Protein AF-A0A2T2SMN5-F1 (afdb_monomer)

Solvent-accessible surface area (backbone atoms only — not comparable to full-atom values): 9365 Å² total; per-residue (Å²): 129,84,79,61,39,68,63,52,27,52,60,44,41,74,76,71,79,35,54,71,70,55,23,50,54,51,25,49,54,51,52,54,48,59,74,73,45,85,47,72,67,57,50,54,50,50,50,50,56,50,49,56,53,45,54,53,49,52,53,55,48,50,57,51,48,54,52,48,51,51,55,49,49,57,53,48,54,53,48,52,55,52,47,53,52,50,52,51,52,50,50,56,51,50,52,56,48,51,53,53,50,52,54,49,48,57,51,50,53,56,49,50,57,51,48,55,55,49,51,53,51,51,52,53,50,54,53,48,55,52,51,53,52,52,52,52,50,52,51,53,52,51,49,50,53,50,51,53,51,52,52,50,52,53,53,51,52,53,53,53,50,53,51,52,50,55,52,53,51,66,76,74,111

Secondary structure (DSSP, 8-state):
----HHHHHHHHHTTS-S-HHHHHHHHHHHHHHHHHSPPHHHHHHHHHHHHHHHHHHHHHHHHHHHHHHHHHHHHHHHHHHHHHHHHHHHHHHHHHHHHHHHHHHHHHHHHHHHHHHHHHHHHHHHHHHHHHHHHHHHHHHHHHHHHHHHHHHHHHHHHHHHHHHHHHHHHH-

Sequence (173 aa):
MPIDTLKAARRLQEDDTFSLEQAERIAEILSNLDVASATKGDLDNLEGRLTERIDEVETRLNDRIDQVETRLGDRIDHLDEHIDEVEKHLGDRIDQTNDRINQTNDQIDSLGDRIGRLDEKAVTKAQLESVKSDLGKQIEETRSAMIRIVVGAVASMGAVLAVVISLAIYATG

Foldseek 3Di:
DQDPLVVQLVVCPPVPVDDSVRSNVVSVVSNVCSVVDDDPVNVVVVVVVVVVVVVVVVVVVVVVVVVVVVVVVVVVVVVVVVVVVVVVVVVVVVVVVVVVVVVVVVVVVVVVVVVVVVVVVVVVVVVVVVVVVVVVVVVVVVVVVVVVVVVVVVVVVVVVVVVVVVVVVVVPD

pLDDT: mean 93.94, std 6.93, range [60.78, 98.75]

Structure (mmCIF, N/CA/C/O backbone):
data_AF-A0A2T2SMN5-F1
#
_entry.id   AF-A0A2T2SMN5-F1
#
loop_
_atom_site.group_PDB
_atom_site.id
_atom_site.type_symbol
_atom_site.label_atom_id
_atom_site.label_alt_id
_atom_site.label_comp_id
_atom_site.label_asym_id
_atom_site.label_entity_id
_atom_site.label_seq_id
_atom_site.pdbx_PDB_ins_code
_atom_site.Cartn_x
_atom_site.Cartn_y
_atom_site.Cartn_z
_atom_site.occupancy
_atom_site.B_iso_or_equiv
_atom_site.auth_seq_id
_atom_site.auth_comp_id
_atom_site.auth_asym_id
_atom_site.auth_atom_id
_atom_site.pdbx_PDB_model_num
ATOM 1 N N . MET A 1 1 ? -31.763 -9.219 68.172 1.00 60.78 1 MET A N 1
ATOM 2 C CA . MET A 1 1 ? -32.712 -9.068 69.295 1.00 60.78 1 MET A CA 1
ATOM 3 C C . MET A 1 1 ? -31.843 -8.792 70.505 1.00 60.78 1 MET A C 1
ATOM 5 O O . MET A 1 1 ? -30.989 -9.638 70.743 1.00 60.78 1 MET A O 1
ATOM 9 N N . PRO A 1 2 ? -31.967 -7.631 71.162 1.00 7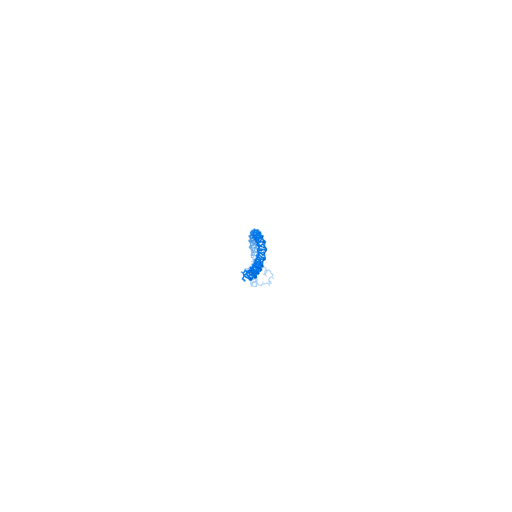1.12 2 PRO A N 1
ATOM 10 C CA . PRO A 1 2 ? -31.117 -7.307 72.300 1.00 71.12 2 PRO A CA 1
ATOM 11 C C . PRO A 1 2 ? -31.303 -8.345 73.406 1.00 71.12 2 PRO A C 1
ATOM 13 O O . PRO A 1 2 ? -32.410 -8.869 73.592 1.00 71.12 2 PRO A O 1
ATOM 16 N N . ILE A 1 3 ? -30.221 -8.678 74.102 1.00 79.38 3 ILE A N 1
ATOM 17 C CA . ILE A 1 3 ? -30.271 -9.647 75.198 1.00 79.38 3 ILE A CA 1
ATOM 18 C C . ILE A 1 3 ? -31.108 -9.048 76.336 1.00 79.38 3 ILE A C 1
ATOM 20 O O . ILE A 1 3 ? -30.851 -7.942 76.802 1.00 79.38 3 ILE A O 1
ATOM 24 N N . ASP A 1 4 ? -32.110 -9.788 76.816 1.00 87.12 4 ASP A N 1
ATOM 25 C CA . ASP A 1 4 ? -32.869 -9.411 78.014 1.00 87.12 4 ASP A CA 1
ATOM 26 C C . ASP A 1 4 ? -32.021 -9.707 79.261 1.00 87.12 4 ASP A C 1
ATOM 28 O O . ASP A 1 4 ? -32.077 -10.792 79.852 1.00 87.12 4 ASP A O 1
ATOM 32 N N . THR A 1 5 ? -31.177 -8.740 79.620 1.00 87.31 5 THR A N 1
ATOM 33 C CA . THR A 1 5 ? -30.205 -8.835 80.717 1.00 87.31 5 THR A CA 1
ATOM 34 C C . THR A 1 5 ? -30.875 -8.972 82.083 1.00 87.31 5 THR A C 1
ATOM 36 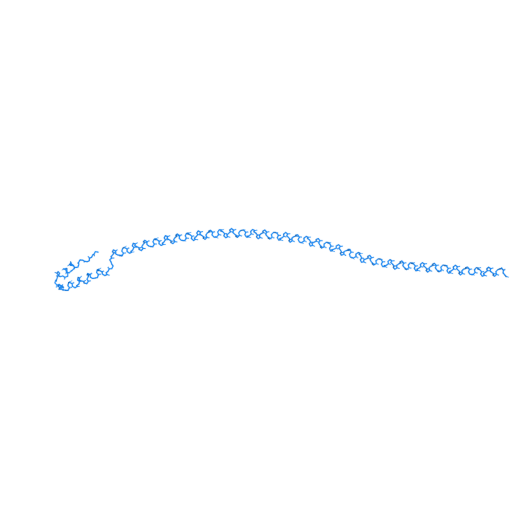O O . THR A 1 5 ? -30.341 -9.654 82.956 1.00 87.31 5 THR A O 1
ATOM 39 N N . LEU A 1 6 ? -32.089 -8.434 82.254 1.00 84.94 6 LEU A N 1
ATOM 40 C CA . LEU A 1 6 ? -32.900 -8.597 83.467 1.00 84.94 6 LEU A CA 1
ATOM 41 C C . LEU A 1 6 ? -33.414 -10.030 83.614 1.00 84.94 6 LEU A C 1
ATOM 43 O O . LEU A 1 6 ? -33.353 -10.613 84.699 1.00 84.94 6 LEU A O 1
ATOM 47 N N . LYS A 1 7 ? -33.908 -10.621 82.524 1.00 88.75 7 LYS A N 1
ATOM 48 C CA . LYS A 1 7 ? -34.320 -12.028 82.510 1.00 88.75 7 LYS A CA 1
ATOM 49 C C . LYS A 1 7 ? -33.128 -12.969 82.683 1.00 88.75 7 LYS A C 1
ATOM 51 O O . LYS A 1 7 ? -33.270 -13.994 83.347 1.00 88.75 7 LYS A O 1
ATOM 56 N N . ALA A 1 8 ? -31.966 -12.625 82.127 1.00 86.44 8 ALA A N 1
ATOM 57 C CA . ALA A 1 8 ? -30.727 -13.375 82.323 1.00 86.44 8 ALA A CA 1
ATOM 58 C C . ALA A 1 8 ? -30.248 -13.329 83.787 1.00 86.44 8 ALA A C 1
ATOM 60 O O . ALA A 1 8 ? -29.957 -14.379 84.355 1.00 86.44 8 ALA A O 1
ATOM 61 N N . ALA A 1 9 ? -30.250 -12.151 84.423 1.00 87.44 9 ALA A N 1
ATOM 62 C CA . ALA A 1 9 ? -29.872 -11.987 85.830 1.00 87.44 9 ALA A CA 1
ATOM 63 C C . ALA A 1 9 ? -30.791 -12.770 86.780 1.00 87.44 9 ALA A C 1
ATOM 65 O O . ALA A 1 9 ? -30.306 -13.456 87.676 1.00 87.44 9 ALA A O 1
ATOM 66 N N . ARG A 1 10 ? -32.115 -12.726 86.556 1.00 86.94 10 ARG A N 1
ATOM 67 C CA . ARG A 1 10 ? -33.083 -13.497 87.360 1.00 86.94 10 ARG A CA 1
ATOM 68 C C . ARG A 1 10 ? -32.849 -15.000 87.259 1.00 86.94 10 ARG A C 1
ATOM 70 O O . ARG A 1 10 ? -32.884 -15.678 88.274 1.00 86.94 10 ARG A O 1
ATOM 77 N N . ARG A 1 11 ? -32.552 -15.509 86.062 1.00 86.62 11 ARG A N 1
ATOM 78 C CA . ARG A 1 11 ? -32.246 -16.932 85.853 1.00 86.62 11 ARG A CA 1
ATOM 79 C C . ARG A 1 11 ? -30.974 -17.388 86.558 1.00 86.62 11 ARG A C 1
ATOM 81 O O . ARG A 1 11 ? -30.929 -18.504 87.050 1.00 86.62 11 ARG A O 1
ATOM 88 N N . LEU A 1 12 ? -29.958 -16.531 86.643 1.00 86.50 12 LEU A N 1
ATOM 89 C CA . LEU A 1 12 ? -28.732 -16.838 87.390 1.00 86.50 12 LEU A CA 1
ATOM 90 C C . LEU A 1 12 ? -28.969 -16.936 88.911 1.00 86.50 12 LEU A C 1
ATOM 92 O O . LEU A 1 12 ? -28.160 -17.548 89.601 1.00 86.50 12 LEU A O 1
ATOM 96 N N . GLN A 1 13 ? -30.071 -16.372 89.421 1.00 87.19 13 GLN A N 1
ATOM 97 C CA . GLN A 1 13 ? -30.467 -16.433 90.834 1.00 87.19 13 GLN A CA 1
ATOM 98 C C . GLN A 1 13 ? -31.440 -17.573 91.169 1.00 87.19 13 GLN A C 1
ATOM 100 O O . GLN A 1 13 ? -31.638 -17.841 92.348 1.00 87.19 13 GLN A O 1
ATOM 105 N N . GLU A 1 14 ? -32.060 -18.229 90.177 1.00 86.56 14 GLU A N 1
ATOM 106 C CA . GLU A 1 14 ? -33.153 -19.198 90.405 1.00 86.56 14 GLU A CA 1
ATOM 107 C C . GLU A 1 14 ? -32.748 -20.376 91.317 1.00 86.56 14 GLU A C 1
ATOM 109 O O . GLU A 1 14 ? -33.589 -20.855 92.074 1.00 86.56 14 GLU A O 1
ATOM 114 N N . ASP A 1 15 ? -31.469 -20.768 91.318 1.00 83.50 15 ASP A N 1
ATOM 115 C CA . ASP A 1 15 ? -30.932 -21.894 92.100 1.00 83.50 15 ASP A CA 1
ATOM 116 C C . ASP A 1 15 ? -29.937 -21.461 93.211 1.00 83.50 15 ASP A C 1
ATOM 118 O O . ASP A 1 15 ? -29.102 -22.264 93.634 1.00 83.50 15 ASP A O 1
ATOM 122 N N . ASP A 1 16 ? -29.947 -20.187 93.646 1.00 78.69 16 ASP A N 1
ATOM 123 C CA . ASP A 1 16 ? -29.015 -19.599 94.646 1.00 78.69 16 ASP A CA 1
ATOM 124 C C . ASP A 1 16 ? -27.510 -19.802 94.331 1.00 78.69 16 ASP A C 1
ATOM 126 O O . ASP A 1 16 ? -26.625 -19.620 95.170 1.00 78.69 16 ASP A O 1
ATOM 130 N N . THR A 1 17 ? -27.186 -20.184 93.094 1.00 82.19 17 THR A N 1
ATOM 131 C CA . THR A 1 17 ? -25.828 -20.557 92.670 1.00 82.19 17 THR A CA 1
ATOM 132 C C . THR A 1 17 ? -24.933 -19.335 92.469 1.00 82.19 17 THR A C 1
ATOM 134 O O . THR A 1 17 ? -23.713 -19.429 92.609 1.00 82.19 17 THR A O 1
ATOM 137 N N . PHE A 1 18 ? -25.539 -18.185 92.160 1.00 87.12 18 PHE A N 1
ATOM 138 C CA . PHE A 1 18 ? -24.883 -16.888 92.027 1.00 87.12 18 PHE A CA 1
ATOM 139 C C . PHE A 1 18 ? -25.555 -15.862 92.940 1.00 87.12 18 PHE A C 1
ATOM 141 O O . PHE A 1 18 ? -26.781 -15.778 92.998 1.00 87.12 18 PHE A O 1
ATOM 148 N N . SER A 1 19 ? -24.754 -15.036 93.620 1.00 90.06 19 SER A N 1
ATOM 149 C CA . SER A 1 19 ? -25.285 -13.914 94.398 1.00 90.06 19 SER A CA 1
ATOM 150 C C . SER A 1 19 ? -25.881 -12.830 93.490 1.00 90.06 19 SER A C 1
ATOM 152 O O . SER A 1 19 ? -25.546 -12.739 92.306 1.00 90.06 19 SER A O 1
ATOM 154 N N . LEU A 1 20 ? -26.723 -11.955 94.056 1.00 86.75 20 LEU A N 1
ATOM 155 C CA . LEU A 1 20 ? -27.293 -10.802 93.346 1.00 86.75 20 LEU A CA 1
ATOM 156 C C . LEU A 1 20 ? -26.218 -9.971 92.638 1.00 86.75 20 LEU A C 1
ATOM 158 O O . LEU A 1 20 ? -26.332 -9.705 91.447 1.00 86.75 20 LEU A O 1
ATOM 162 N N . GLU A 1 21 ? -25.135 -9.658 93.349 1.00 88.12 21 GLU A N 1
ATOM 163 C CA . GLU A 1 21 ? -24.033 -8.860 92.812 1.00 88.12 21 GLU A CA 1
ATOM 164 C C . GLU A 1 21 ? -23.292 -9.582 91.671 1.00 88.12 21 GLU A C 1
ATOM 166 O O . GLU A 1 21 ? -22.880 -8.956 90.694 1.00 88.12 21 GLU A O 1
ATOM 171 N N . GLN A 1 22 ? -23.137 -10.909 91.750 1.00 90.31 22 GLN A N 1
ATOM 172 C CA . GLN A 1 22 ? -22.520 -11.697 90.677 1.00 90.31 22 GLN A CA 1
ATOM 173 C C . GLN A 1 22 ? -23.411 -11.749 89.431 1.00 90.31 22 GLN A C 1
ATOM 175 O O . GLN A 1 22 ? -22.915 -11.565 88.319 1.00 90.31 22 GLN A O 1
ATOM 180 N N . ALA A 1 23 ? -24.716 -11.962 89.608 1.00 90.06 23 ALA A N 1
ATOM 181 C CA . ALA A 1 23 ? -25.682 -11.987 88.515 1.00 90.06 23 ALA A CA 1
ATOM 182 C C . ALA A 1 23 ? -25.795 -10.620 87.817 1.00 90.06 23 ALA A C 1
ATOM 184 O O . ALA A 1 23 ? -25.840 -10.566 86.589 1.00 90.06 23 ALA A O 1
ATOM 185 N N . GLU A 1 24 ? -25.774 -9.521 88.579 1.00 88.38 24 GLU A N 1
ATOM 186 C CA . GLU A 1 24 ? -25.777 -8.152 88.046 1.00 88.38 24 GLU A CA 1
ATOM 187 C C . GLU A 1 24 ? -24.503 -7.840 87.254 1.00 88.38 24 GLU A C 1
ATOM 189 O O . GLU A 1 24 ? -24.599 -7.363 86.125 1.00 88.38 24 GLU A O 1
ATOM 194 N N . ARG A 1 25 ? -23.315 -8.189 87.773 1.00 89.44 25 ARG A N 1
ATOM 195 C CA . ARG A 1 25 ? -22.048 -8.009 87.038 1.00 89.44 25 ARG A CA 1
ATOM 196 C C . ARG A 1 25 ? -22.003 -8.820 85.742 1.00 89.44 25 ARG A C 1
ATOM 198 O O . ARG A 1 25 ? -21.520 -8.329 84.725 1.00 89.44 25 ARG A O 1
ATOM 205 N N . ILE A 1 26 ? -22.506 -10.058 85.749 1.00 89.25 26 ILE A N 1
ATOM 206 C CA . ILE A 1 26 ? -22.588 -10.889 84.536 1.00 89.25 26 ILE A CA 1
ATOM 207 C C . ILE A 1 26 ? -23.570 -10.269 83.532 1.00 89.25 26 ILE A C 1
ATOM 209 O O . ILE A 1 26 ? -23.259 -10.190 82.345 1.00 89.25 26 ILE A O 1
ATOM 213 N N . ALA A 1 27 ? -24.726 -9.789 83.991 1.00 88.12 27 ALA A N 1
ATOM 214 C CA . ALA A 1 27 ? -25.707 -9.116 83.145 1.00 88.12 27 ALA A CA 1
ATOM 215 C C . ALA A 1 27 ? -25.169 -7.808 82.540 1.00 88.12 27 ALA A C 1
ATOM 217 O O . ALA A 1 27 ? -25.420 -7.534 81.367 1.00 88.12 27 ALA A O 1
ATOM 218 N N . GLU A 1 28 ? -24.384 -7.039 83.296 1.00 87.31 28 GLU A N 1
ATOM 219 C CA . GLU A 1 28 ? -23.688 -5.840 82.818 1.00 87.31 28 GLU A CA 1
ATOM 220 C C . GLU A 1 28 ? -22.659 -6.178 81.726 1.00 87.31 28 GLU A C 1
ATOM 222 O O . GLU A 1 28 ? -22.653 -5.553 80.665 1.00 87.31 28 GLU A O 1
ATOM 227 N N . ILE A 1 29 ? -21.834 -7.213 81.931 1.00 87.69 29 ILE A N 1
ATOM 228 C CA . ILE A 1 29 ? -20.872 -7.690 80.922 1.00 87.69 29 ILE A CA 1
ATOM 229 C C . ILE A 1 29 ? -21.596 -8.134 79.645 1.00 87.69 29 ILE A C 1
ATOM 231 O O . ILE A 1 29 ? -21.172 -7.772 78.548 1.00 87.69 29 ILE A O 1
ATOM 235 N N . LEU A 1 30 ? -22.698 -8.880 79.772 1.00 85.00 30 LEU A N 1
ATOM 236 C CA . LEU A 1 30 ? -23.514 -9.310 78.633 1.00 85.00 30 LEU A CA 1
ATOM 237 C C . LEU A 1 30 ? -24.146 -8.121 77.899 1.00 85.00 30 LEU A C 1
ATOM 239 O O . LEU A 1 30 ? -24.162 -8.118 76.672 1.00 85.00 30 LEU A O 1
ATOM 243 N N . SER A 1 31 ? -24.605 -7.099 78.629 1.00 84.62 31 SER A N 1
ATOM 244 C CA . SER A 1 31 ? -25.117 -5.856 78.040 1.00 84.62 31 SER A CA 1
ATOM 245 C C . SER A 1 31 ? -24.045 -5.132 77.227 1.00 84.62 31 SER A C 1
ATOM 247 O O . SER A 1 31 ? -24.299 -4.708 76.103 1.00 84.62 31 SER A O 1
ATOM 249 N N . ASN A 1 32 ? -22.840 -4.993 77.781 1.00 83.50 32 ASN A N 1
ATOM 250 C CA . ASN A 1 32 ? -21.730 -4.321 77.107 1.00 83.50 32 ASN A CA 1
ATOM 251 C C . ASN A 1 32 ? -21.256 -5.105 75.874 1.00 83.50 32 ASN A C 1
ATOM 253 O O . ASN A 1 32 ? -20.891 -4.505 74.864 1.00 83.50 32 ASN A O 1
ATOM 257 N N . LEU A 1 33 ? -21.290 -6.440 75.939 1.00 82.50 33 LEU A N 1
ATOM 258 C CA . LEU A 1 33 ? -20.928 -7.312 74.824 1.00 82.50 33 LEU A CA 1
ATOM 259 C C . LEU A 1 33 ? -21.952 -7.248 73.680 1.00 82.50 33 LEU A C 1
ATOM 261 O O . LEU A 1 33 ? -21.542 -7.199 72.525 1.00 82.50 33 LEU A O 1
ATOM 265 N N . ASP A 1 34 ? -23.253 -7.195 73.989 1.00 80.19 34 ASP A N 1
ATOM 266 C CA . ASP A 1 34 ? -24.332 -7.049 72.997 1.00 80.19 34 ASP A CA 1
ATOM 267 C C . ASP A 1 34 ? -24.166 -5.745 72.197 1.00 80.19 34 ASP A C 1
ATOM 269 O O . ASP A 1 34 ? -24.213 -5.758 70.970 1.00 80.19 34 ASP A O 1
ATOM 273 N N . VAL A 1 35 ? -23.844 -4.637 72.880 1.00 73.19 35 VAL A N 1
ATOM 274 C CA . VAL A 1 35 ? -23.622 -3.314 72.258 1.00 73.19 35 VAL A CA 1
ATOM 275 C C . VAL A 1 35 ? -22.316 -3.241 71.455 1.00 73.19 35 VAL A C 1
ATOM 277 O O . VAL A 1 35 ? -22.240 -2.511 70.469 1.00 73.19 35 VAL A O 1
ATOM 280 N N . ALA A 1 36 ? -21.278 -3.976 71.859 1.00 74.50 36 ALA A N 1
ATOM 281 C CA . ALA A 1 36 ? -19.988 -3.996 71.164 1.00 74.50 36 ALA A CA 1
ATOM 282 C C . ALA A 1 36 ? -19.942 -4.976 69.975 1.00 74.50 36 ALA A C 1
ATOM 284 O O . ALA A 1 36 ? -19.007 -4.923 69.172 1.00 74.50 36 ALA A O 1
ATOM 285 N N . SER A 1 37 ? -20.913 -5.887 69.869 1.00 77.31 37 SER A N 1
ATOM 286 C CA . SER A 1 37 ? -20.954 -6.918 68.832 1.00 77.31 37 SER A CA 1
ATOM 287 C C . SER A 1 37 ? -21.751 -6.471 67.606 1.00 77.31 37 SER A C 1
ATOM 289 O O . SER A 1 37 ? -22.820 -5.880 67.727 1.00 77.31 37 SER A O 1
ATOM 291 N N . ALA A 1 38 ? -21.248 -6.782 66.407 1.00 79.44 38 ALA A N 1
ATOM 292 C CA . ALA A 1 38 ? -22.055 -6.667 65.197 1.00 79.44 38 ALA A CA 1
ATOM 293 C C . ALA A 1 38 ? -23.203 -7.681 65.270 1.00 79.44 38 ALA A C 1
ATOM 295 O O . ALA A 1 38 ? -22.979 -8.874 65.496 1.00 79.44 38 ALA A O 1
ATOM 296 N N . THR A 1 39 ? -24.434 -7.217 65.076 1.00 84.75 39 THR A N 1
ATOM 297 C CA . THR A 1 39 ? -25.604 -8.091 65.096 1.00 84.75 39 THR A CA 1
ATOM 298 C C . THR A 1 39 ? -25.768 -8.799 63.753 1.00 84.75 39 THR A C 1
ATOM 300 O O . THR A 1 39 ? -25.249 -8.368 62.724 1.00 84.75 39 THR A O 1
ATOM 303 N N . LYS A 1 40 ? -26.565 -9.875 63.725 1.00 86.12 40 LYS A N 1
ATOM 304 C CA . LYS A 1 40 ? -26.943 -10.534 62.465 1.00 86.12 40 LYS A CA 1
ATOM 305 C C . LYS A 1 40 ? -27.556 -9.553 61.452 1.00 86.12 40 LYS A C 1
ATOM 307 O O . LYS A 1 40 ? -27.252 -9.646 60.276 1.00 86.12 40 LYS A O 1
ATOM 312 N N . GLY A 1 41 ? -28.360 -8.590 61.910 1.00 88.12 41 GLY A N 1
ATOM 313 C CA . GLY A 1 41 ? -28.966 -7.592 61.024 1.00 88.12 41 GLY A CA 1
ATOM 314 C C . GLY A 1 41 ? -27.944 -6.639 60.398 1.00 88.12 41 GLY A C 1
ATOM 315 O O . GLY A 1 41 ? -28.107 -6.253 59.244 1.00 88.12 41 GLY A O 1
ATOM 316 N N . ASP A 1 42 ? -26.873 -6.301 61.124 1.00 89.88 42 ASP A N 1
ATOM 317 C CA . ASP A 1 42 ? -25.778 -5.484 60.584 1.00 89.88 42 ASP A CA 1
ATOM 318 C C . ASP A 1 42 ? -25.009 -6.244 59.500 1.00 89.88 42 ASP A C 1
ATOM 320 O O . ASP A 1 42 ? -24.647 -5.668 58.474 1.00 89.88 42 ASP A O 1
ATOM 324 N N . LEU A 1 43 ? -24.799 -7.549 59.710 1.00 92.31 43 LEU A N 1
ATOM 325 C CA . LEU A 1 43 ? -24.178 -8.434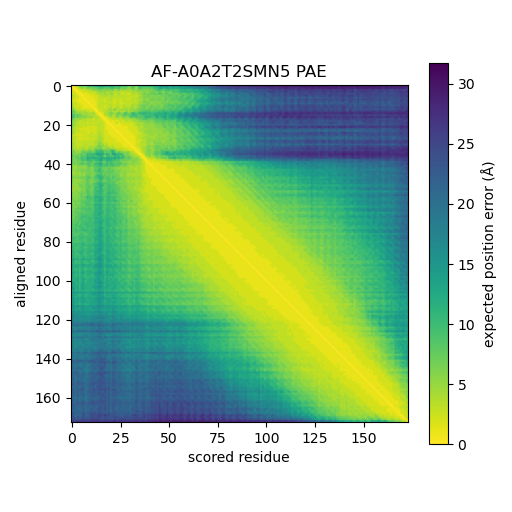 58.726 1.00 92.31 43 LEU A CA 1
ATOM 326 C C . LEU A 1 43 ? -25.060 -8.604 57.485 1.00 92.31 43 LEU A C 1
ATOM 328 O O . LEU A 1 43 ? -24.553 -8.433 56.382 1.00 92.31 43 LEU A O 1
ATOM 332 N N . ASP A 1 44 ? -26.364 -8.843 57.655 1.00 93.94 44 ASP A N 1
ATOM 333 C CA . ASP A 1 44 ? -27.320 -8.966 56.546 1.00 93.94 44 ASP A CA 1
ATOM 334 C C . ASP A 1 44 ? -27.391 -7.648 55.735 1.00 93.94 44 ASP A C 1
ATOM 336 O O . ASP A 1 44 ? -27.431 -7.655 54.503 1.00 93.94 44 ASP A O 1
ATOM 340 N N . ASN A 1 45 ? -27.350 -6.486 56.405 1.00 95.00 45 ASN A N 1
ATOM 341 C CA . ASN A 1 45 ? -27.301 -5.185 55.727 1.00 95.00 45 ASN A CA 1
ATOM 342 C C . ASN A 1 45 ? -25.987 -4.980 54.960 1.00 95.00 45 ASN A C 1
ATOM 344 O O . ASN A 1 45 ? -25.997 -4.482 53.833 1.00 95.00 45 ASN A O 1
ATOM 348 N N . LEU A 1 46 ? -24.858 -5.350 55.568 1.00 96.25 46 LEU A N 1
ATOM 349 C CA . LEU A 1 46 ? -23.552 -5.268 54.927 1.00 96.25 46 LEU A CA 1
ATOM 350 C C . LEU A 1 46 ? 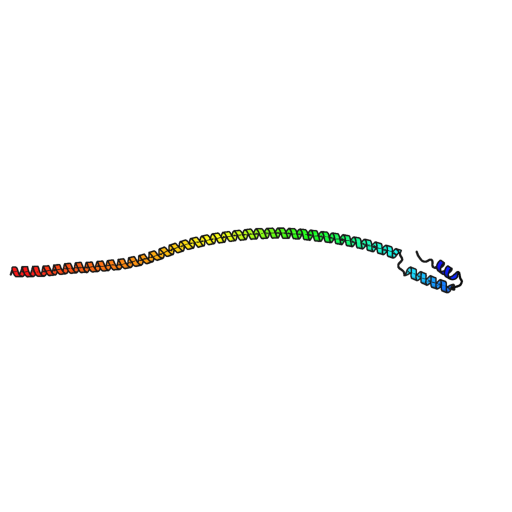-23.477 -6.187 53.703 1.00 96.25 46 LEU A C 1
ATOM 352 O O . LEU A 1 46 ? -22.985 -5.754 52.664 1.00 96.25 46 LEU A O 1
ATOM 356 N N . GLU A 1 47 ? -23.985 -7.414 53.807 1.00 97.31 47 GLU A N 1
ATOM 357 C CA . GLU A 1 47 ? -24.074 -8.372 52.703 1.00 97.31 47 GLU A CA 1
ATOM 358 C C . GLU A 1 47 ? -24.908 -7.813 51.545 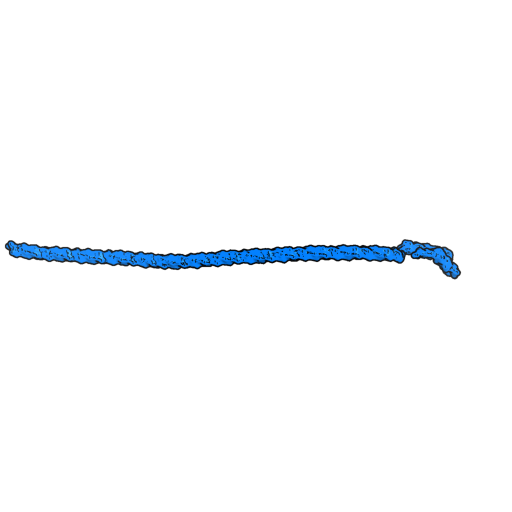1.00 97.31 47 GLU A C 1
ATOM 360 O O . GLU A 1 47 ? -24.451 -7.838 50.401 1.00 97.31 47 GLU A O 1
ATOM 365 N N . GLY A 1 48 ? -26.070 -7.215 51.836 1.00 98.19 48 GLY A N 1
ATOM 366 C CA . GLY A 1 48 ? -26.898 -6.556 50.821 1.00 98.19 48 GLY A CA 1
ATOM 367 C C . GLY A 1 48 ? -26.151 -5.433 50.097 1.00 98.19 48 GLY A C 1
ATOM 368 O O . GLY A 1 48 ? -26.072 -5.423 48.871 1.00 98.19 48 GLY A O 1
ATOM 369 N N . ARG A 1 49 ? -25.500 -4.537 50.849 1.00 98.25 49 ARG A N 1
ATOM 370 C CA . ARG A 1 49 ? -24.713 -3.429 50.277 1.00 98.25 49 ARG A CA 1
ATOM 371 C C . ARG A 1 49 ? -23.509 -3.906 49.466 1.00 98.25 49 ARG A C 1
ATOM 373 O O . ARG A 1 49 ? -23.117 -3.246 48.507 1.00 98.25 49 ARG A O 1
ATOM 380 N N . LEU A 1 50 ? -22.870 -5.000 49.881 1.00 98.31 50 LEU A N 1
ATOM 381 C CA . LEU A 1 50 ? -21.755 -5.590 49.143 1.00 98.31 50 LEU A CA 1
ATOM 382 C C . LEU A 1 50 ? -22.237 -6.239 47.849 1.00 98.31 50 LEU A C 1
ATOM 384 O O . LEU A 1 50 ? -21.593 -6.036 46.826 1.00 98.31 50 LEU A O 1
ATOM 388 N N . THR A 1 51 ? -23.366 -6.946 47.888 1.00 98.44 51 THR A N 1
ATOM 389 C CA . THR A 1 51 ? -23.990 -7.559 46.708 1.00 98.44 51 THR A CA 1
ATOM 390 C C . THR A 1 51 ? -24.348 -6.491 45.677 1.00 98.44 51 THR A C 1
ATOM 392 O O . THR A 1 51 ? -23.853 -6.547 44.558 1.00 98.44 51 THR A O 1
ATOM 395 N N . GLU A 1 52 ? -25.062 -5.434 46.081 1.00 98.50 52 GLU A N 1
ATOM 396 C CA . GLU A 1 52 ? -25.403 -4.311 45.192 1.00 98.50 52 GLU A CA 1
ATOM 397 C C . GLU A 1 52 ? -24.159 -3.665 44.564 1.00 98.50 52 GLU A C 1
ATOM 399 O O . GLU A 1 52 ? -24.133 -3.347 43.376 1.00 98.50 52 GLU A O 1
ATOM 404 N N . ARG A 1 53 ? -23.094 -3.483 45.356 1.00 98.44 53 ARG A N 1
ATOM 405 C CA . ARG A 1 53 ? -21.853 -2.874 44.865 1.00 98.44 53 ARG A CA 1
ATOM 406 C C . ARG A 1 53 ? -21.075 -3.799 43.930 1.00 98.44 53 ARG A C 1
ATOM 408 O O . ARG A 1 53 ? -20.353 -3.301 43.069 1.00 98.44 53 ARG A O 1
ATOM 415 N N . ILE A 1 54 ? -21.171 -5.114 44.115 1.00 98.44 54 ILE A N 1
ATOM 416 C CA . ILE A 1 54 ? -20.593 -6.101 43.198 1.00 98.44 54 ILE A CA 1
ATOM 417 C C . ILE A 1 54 ? -21.355 -6.061 41.872 1.00 98.44 54 ILE A C 1
ATOM 419 O O . ILE A 1 54 ? -20.710 -5.887 40.842 1.00 98.44 54 ILE A O 1
ATOM 423 N N . ASP A 1 55 ? -22.688 -6.088 41.904 1.00 98.56 55 ASP A N 1
ATOM 424 C CA . ASP A 1 55 ? -23.533 -6.037 40.704 1.00 98.56 55 ASP A CA 1
ATOM 425 C C . ASP A 1 55 ? -23.293 -4.752 39.884 1.00 98.56 55 ASP A C 1
ATOM 427 O O . ASP A 1 55 ? -23.177 -4.785 38.653 1.00 98.56 55 ASP A O 1
ATOM 431 N N . GLU A 1 56 ? -23.152 -3.603 40.558 1.00 98.62 56 GLU A N 1
ATOM 432 C CA . GLU A 1 56 ? -22.822 -2.326 39.909 1.00 98.62 56 GLU A CA 1
ATOM 433 C C . GLU A 1 56 ? -21.438 -2.370 39.240 1.00 98.62 56 GLU A C 1
ATOM 435 O O . GLU A 1 56 ? -21.257 -1.890 38.115 1.00 98.62 56 GLU A O 1
ATOM 440 N N . VAL A 1 57 ? -20.444 -2.954 39.918 1.00 98.56 57 VAL A N 1
ATOM 441 C CA . VAL A 1 57 ? -19.085 -3.093 39.379 1.00 98.56 57 VAL A CA 1
ATOM 442 C C . VAL A 1 57 ? -19.060 -4.054 38.195 1.00 98.56 57 VAL A C 1
ATOM 444 O O . VAL A 1 57 ? -18.420 -3.727 37.196 1.00 98.56 57 VAL A O 1
ATOM 447 N N . GLU A 1 58 ? -19.748 -5.193 38.270 1.00 98.75 58 GLU A N 1
ATOM 448 C CA . GLU A 1 58 ? -19.850 -6.149 37.163 1.00 98.75 58 GLU A CA 1
ATOM 449 C C . GLU A 1 58 ? -20.495 -5.506 35.937 1.00 98.75 58 GLU A C 1
ATOM 451 O O . GLU A 1 58 ? -19.915 -5.549 34.852 1.00 98.75 58 GLU A O 1
ATOM 456 N N . THR A 1 59 ? -21.625 -4.818 36.118 1.00 98.62 59 THR A N 1
ATOM 457 C CA . THR A 1 59 ? -22.310 -4.099 35.032 1.00 98.62 59 THR A CA 1
ATOM 458 C C . THR A 1 59 ? -21.374 -3.086 34.376 1.00 98.62 59 THR A C 1
ATOM 460 O O . THR A 1 59 ? -21.167 -3.102 33.165 1.00 98.62 59 THR A O 1
ATOM 463 N N . ARG A 1 60 ? -20.712 -2.250 35.184 1.00 98.69 60 ARG A N 1
ATOM 464 C CA . ARG A 1 60 ? -19.794 -1.227 34.675 1.00 98.69 60 ARG A CA 1
ATOM 465 C C . ARG A 1 60 ? -18.569 -1.821 33.979 1.00 98.69 60 ARG A C 1
ATOM 467 O O . ARG A 1 60 ? -18.015 -1.186 33.080 1.00 98.69 60 ARG A O 1
ATOM 474 N N . LEU A 1 61 ? -18.074 -2.971 34.432 1.00 98.69 61 LEU A N 1
ATOM 475 C CA . LEU A 1 61 ? -16.951 -3.646 33.786 1.00 98.69 61 LEU A CA 1
ATOM 476 C C . LEU A 1 61 ? -17.368 -4.244 32.445 1.00 98.69 61 LEU A C 1
ATOM 478 O O . LEU A 1 61 ? -16.638 -4.032 31.481 1.00 98.69 61 LEU A O 1
ATOM 482 N N . ASN A 1 62 ? -18.533 -4.888 32.367 1.00 98.69 62 ASN A N 1
ATOM 483 C CA . ASN A 1 62 ? -19.078 -5.412 31.114 1.00 98.69 62 ASN A CA 1
ATOM 484 C C . ASN A 1 62 ? -19.281 -4.288 30.088 1.00 98.69 62 ASN A C 1
ATOM 486 O O . ASN A 1 62 ? -18.704 -4.351 29.008 1.00 98.69 62 ASN A O 1
ATOM 490 N N . ASP A 1 63 ? -19.929 -3.182 30.471 1.00 98.69 63 ASP A N 1
ATOM 491 C CA . ASP A 1 63 ? -20.117 -2.026 29.579 1.00 98.69 63 ASP A CA 1
ATOM 492 C C . ASP A 1 63 ? -18.784 -1.467 29.051 1.00 98.69 63 ASP A C 1
ATOM 494 O O . ASP A 1 63 ? -18.661 -1.043 27.899 1.00 98.69 63 ASP A O 1
ATOM 498 N N . ARG A 1 64 ? -17.753 -1.431 29.906 1.00 98.62 64 ARG A N 1
ATOM 499 C CA . ARG A 1 64 ? -16.417 -0.964 29.511 1.00 98.62 64 ARG A CA 1
ATOM 500 C C . ARG A 1 64 ? -15.713 -1.948 28.586 1.00 98.62 64 ARG A C 1
ATOM 502 O O . ARG A 1 64 ? -14.953 -1.491 27.735 1.00 98.62 64 ARG A O 1
ATOM 509 N N . ILE A 1 65 ? -15.910 -3.248 28.781 1.00 98.62 65 ILE A N 1
ATOM 510 C CA . ILE A 1 65 ? -15.370 -4.287 27.902 1.00 98.62 65 ILE A CA 1
ATOM 511 C C . ILE A 1 65 ? -16.016 -4.149 26.524 1.00 98.62 65 ILE A C 1
ATOM 513 O O . ILE A 1 65 ? -15.281 -3.949 25.562 1.00 98.62 65 ILE A O 1
ATOM 517 N N . ASP A 1 66 ? -17.344 -4.079 26.444 1.00 98.69 66 ASP A N 1
ATOM 518 C CA . ASP A 1 66 ? -18.083 -3.938 25.182 1.00 98.69 66 ASP A CA 1
ATOM 519 C C . ASP A 1 66 ? -17.659 -2.682 24.397 1.00 98.69 66 ASP A C 1
ATOM 521 O O . ASP A 1 66 ? -17.447 -2.713 23.180 1.00 98.69 66 ASP A O 1
ATOM 525 N N . GLN A 1 67 ? -17.461 -1.556 25.095 1.00 98.69 67 GLN A N 1
ATOM 526 C CA . GLN A 1 67 ? -16.954 -0.321 24.484 1.00 98.69 67 GLN A CA 1
ATOM 527 C C . GLN A 1 67 ? -15.526 -0.467 23.949 1.00 98.69 67 GLN A C 1
ATOM 529 O O . GLN A 1 67 ? -15.194 0.095 22.901 1.00 98.69 67 GLN A O 1
ATOM 534 N N . VAL A 1 68 ? -14.657 -1.173 24.677 1.00 98.69 68 VAL A N 1
ATOM 535 C CA . VAL A 1 68 ? -13.278 -1.425 24.242 1.00 98.69 68 VAL A CA 1
ATOM 536 C C . VAL A 1 68 ? -13.262 -2.371 23.048 1.00 98.69 68 VAL A C 1
ATOM 538 O O . VAL A 1 68 ? -12.540 -2.089 22.096 1.00 98.69 68 VAL A O 1
ATOM 541 N N . GLU A 1 69 ? -14.060 -3.435 23.069 1.00 98.75 69 GLU A N 1
ATOM 542 C CA . GLU A 1 69 ? -14.187 -4.383 21.961 1.00 98.75 69 GLU A CA 1
ATOM 543 C C . GLU A 1 69 ? -14.686 -3.687 20.696 1.00 98.75 69 GLU A C 1
ATOM 545 O O . GLU A 1 69 ? -14.030 -3.783 19.661 1.00 98.75 69 GLU A O 1
ATOM 550 N N . THR A 1 70 ? -15.750 -2.885 20.801 1.00 98.69 70 THR A N 1
ATOM 551 C CA . THR A 1 70 ? -16.277 -2.092 19.676 1.00 98.69 70 THR A CA 1
ATOM 552 C C . THR A 1 70 ? -15.202 -1.165 19.109 1.00 98.69 70 THR A C 1
ATOM 554 O O . THR A 1 70 ? -14.897 -1.200 17.922 1.00 98.69 70 THR A O 1
ATOM 557 N N . ARG A 1 71 ? -14.541 -0.380 19.972 1.00 98.69 71 ARG A N 1
ATOM 558 C CA . ARG A 1 71 ? -13.506 0.568 19.536 1.00 98.69 71 ARG A CA 1
ATOM 559 C C . ARG A 1 71 ? -12.286 -0.124 18.929 1.00 98.69 71 ARG A C 1
ATOM 561 O O . ARG A 1 71 ? -11.598 0.474 18.103 1.00 98.69 71 ARG A O 1
ATOM 568 N N . LEU A 1 72 ? -11.939 -1.322 19.395 1.00 98.69 72 LEU A N 1
ATOM 569 C CA . LEU A 1 72 ? -10.857 -2.105 18.805 1.00 98.69 72 LEU A CA 1
ATOM 570 C C . LEU A 1 72 ? -11.272 -2.683 17.452 1.00 98.69 72 LEU A C 1
ATOM 572 O O . LEU A 1 72 ? -10.457 -2.603 16.540 1.00 98.69 72 LEU A O 1
ATOM 576 N N . GLY A 1 73 ? -12.509 -3.167 17.313 1.00 98.75 73 GLY A N 1
ATOM 577 C CA . GLY A 1 73 ? -13.089 -3.590 16.036 1.00 98.75 73 GLY A CA 1
ATOM 578 C C . GLY A 1 73 ? -13.027 -2.477 14.993 1.00 98.75 73 GLY A C 1
ATOM 579 O O . GLY A 1 73 ? -12.341 -2.631 13.990 1.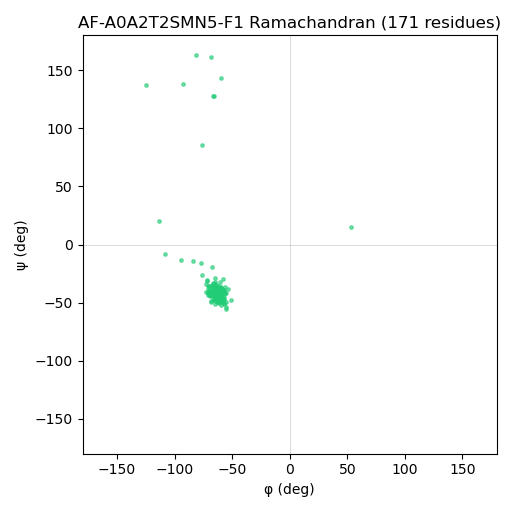00 98.75 73 GLY A O 1
ATOM 580 N N . ASP A 1 74 ? -13.575 -1.300 15.307 1.00 98.69 74 ASP A N 1
ATOM 581 C CA . ASP A 1 74 ? -13.562 -0.139 14.402 1.00 98.69 74 ASP A CA 1
ATOM 582 C C . ASP A 1 74 ? -12.138 0.259 13.970 1.00 98.69 74 ASP A C 1
ATOM 584 O O . ASP A 1 74 ? -11.893 0.701 12.847 1.00 98.69 74 ASP A O 1
ATOM 588 N N . ARG A 1 75 ? -11.164 0.139 14.884 1.00 98.62 75 ARG A N 1
ATOM 589 C CA . ARG A 1 75 ? -9.758 0.445 14.587 1.00 98.62 75 ARG A CA 1
ATOM 590 C C . ARG A 1 75 ? -9.101 -0.609 13.709 1.00 98.62 75 ARG A C 1
ATOM 592 O O . ARG A 1 75 ? -8.195 -0.243 12.969 1.00 98.62 75 ARG A O 1
ATOM 599 N N . ILE A 1 76 ? -9.480 -1.876 13.852 1.00 98.69 76 ILE A N 1
ATOM 600 C CA . ILE A 1 76 ? -8.995 -2.961 12.997 1.00 98.69 76 ILE A CA 1
ATOM 601 C C . ILE A 1 76 ? -9.558 -2.762 11.593 1.00 98.69 76 ILE A C 1
ATOM 603 O O . ILE A 1 76 ? -8.766 -2.664 10.665 1.00 98.69 76 ILE A O 1
ATOM 607 N N . ASP A 1 77 ? -10.867 -2.545 11.462 1.00 98.62 77 ASP A N 1
ATOM 608 C CA . ASP A 1 77 ? -11.520 -2.325 10.167 1.00 98.62 77 ASP A CA 1
ATOM 609 C C . ASP A 1 77 ? -10.899 -1.132 9.419 1.00 98.62 77 ASP A C 1
ATOM 611 O O . ASP A 1 77 ? -10.516 -1.242 8.257 1.00 98.62 77 ASP A O 1
ATOM 615 N N . HIS A 1 78 ? -10.681 -0.003 10.105 1.00 98.62 78 HIS A N 1
ATOM 616 C CA . HIS A 1 78 ? -10.001 1.152 9.507 1.00 98.62 78 HIS A CA 1
ATOM 617 C C . HIS A 1 78 ? -8.543 0.847 9.113 1.00 98.62 78 HIS A C 1
ATOM 619 O O . HIS A 1 78 ? -8.017 1.421 8.156 1.00 98.62 78 HIS A O 1
ATOM 625 N N . LEU A 1 79 ? -7.824 0.026 9.885 1.00 98.62 79 LEU A N 1
ATOM 626 C CA . LEU A 1 79 ? -6.454 -0.353 9.530 1.00 98.62 79 LEU A CA 1
ATOM 627 C C . LEU A 1 79 ? -6.437 -1.261 8.301 1.00 98.62 79 LEU A C 1
ATOM 629 O O . LEU A 1 79 ? -5.582 -1.050 7.446 1.00 98.62 79 LEU A O 1
ATOM 633 N N . ASP A 1 80 ? -7.376 -2.196 8.197 1.00 98.69 80 ASP A N 1
ATOM 634 C CA . ASP A 1 80 ? -7.519 -3.081 7.042 1.00 98.69 80 ASP A CA 1
ATOM 635 C C . ASP A 1 80 ? -7.834 -2.269 5.774 1.00 98.69 80 ASP A C 1
ATOM 637 O O . ASP A 1 80 ? -7.122 -2.393 4.779 1.00 98.69 80 ASP A O 1
ATOM 641 N N . GLU A 1 81 ? -8.784 -1.327 5.836 1.00 98.62 81 GLU A N 1
ATOM 642 C CA . GLU A 1 81 ? -9.073 -0.406 4.723 1.00 98.62 81 GLU A CA 1
ATOM 643 C C . GLU A 1 81 ? -7.839 0.409 4.298 1.00 98.62 81 GLU A C 1
ATOM 645 O O . GLU A 1 81 ? -7.572 0.596 3.107 1.00 98.62 81 GLU A O 1
ATOM 650 N N . HIS A 1 82 ? -7.060 0.896 5.269 1.00 98.56 82 HIS A N 1
ATOM 651 C CA . HIS A 1 82 ? -5.853 1.665 4.979 1.00 98.56 82 HIS A CA 1
ATOM 652 C C . HIS A 1 82 ? -4.744 0.799 4.365 1.00 98.56 82 HIS A C 1
ATOM 654 O O . HIS A 1 82 ? -4.004 1.268 3.499 1.00 98.56 82 HIS A O 1
ATOM 660 N N . ILE A 1 83 ? -4.620 -0.457 4.799 1.00 98.69 83 ILE A N 1
ATOM 661 C CA . ILE A 1 83 ? -3.681 -1.423 4.223 1.00 98.69 83 ILE A CA 1
ATOM 662 C C . ILE A 1 83 ? -4.057 -1.713 2.768 1.00 98.69 83 ILE A C 1
ATOM 664 O O . ILE A 1 83 ? -3.179 -1.626 1.909 1.00 98.69 83 ILE A O 1
ATOM 668 N N . ASP A 1 84 ? -5.337 -1.956 2.477 1.00 98.62 84 ASP A N 1
ATOM 669 C CA . ASP A 1 84 ? -5.831 -2.195 1.116 1.00 98.62 84 ASP A CA 1
ATOM 670 C C . ASP A 1 84 ? -5.552 -0.999 0.186 1.00 98.62 84 ASP A C 1
ATOM 672 O O . ASP A 1 84 ? -5.114 -1.163 -0.959 1.00 98.62 84 ASP A O 1
ATOM 676 N N . GLU A 1 85 ? -5.758 0.230 0.674 1.00 98.69 85 GLU A N 1
ATOM 677 C CA . GLU A 1 85 ? -5.447 1.449 -0.080 1.00 98.69 85 GLU A CA 1
ATOM 678 C C . GLU A 1 85 ? -3.945 1.561 -0.385 1.00 98.69 85 GLU A C 1
ATOM 680 O O . GLU A 1 85 ? -3.552 1.868 -1.519 1.00 98.69 85 GLU A O 1
ATOM 685 N N . VAL A 1 86 ? -3.094 1.288 0.609 1.00 98.62 86 VAL A N 1
ATOM 686 C CA . VAL A 1 86 ? -1.635 1.312 0.450 1.00 98.62 86 VAL A CA 1
ATOM 687 C C . VAL A 1 86 ? -1.171 0.231 -0.521 1.00 98.62 86 VAL A C 1
ATOM 689 O O . VAL A 1 86 ? -0.338 0.522 -1.383 1.00 98.62 86 VAL A O 1
ATOM 692 N N . GLU A 1 87 ? -1.701 -0.989 -0.425 1.00 98.75 87 GLU A N 1
ATOM 693 C CA . GLU A 1 87 ? -1.363 -2.091 -1.329 1.00 98.75 87 GLU A CA 1
ATOM 694 C C . GLU A 1 87 ? -1.701 -1.729 -2.776 1.00 98.7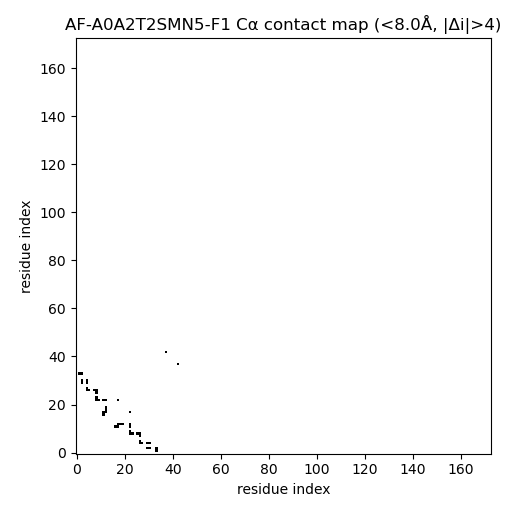5 87 GLU A C 1
ATOM 696 O O . GLU A 1 87 ? -0.838 -1.819 -3.655 1.00 98.75 87 GLU A O 1
ATOM 701 N N . LYS A 1 88 ? -2.911 -1.212 -3.013 1.00 98.62 88 LYS A N 1
ATOM 702 C CA . LYS A 1 88 ? -3.332 -0.746 -4.336 1.00 98.62 88 LYS A CA 1
ATOM 703 C C . LYS A 1 88 ? -2.425 0.363 -4.864 1.00 98.62 88 LYS A C 1
ATOM 705 O O . LYS A 1 88 ? -1.950 0.287 -5.995 1.00 98.62 88 LYS A O 1
ATOM 710 N N . HIS A 1 89 ? -2.145 1.378 -4.046 1.00 98.69 89 HIS A N 1
ATOM 711 C CA . HIS A 1 89 ? -1.294 2.493 -4.455 1.00 98.69 89 HIS A CA 1
ATOM 712 C C . HIS A 1 89 ? 0.137 2.046 -4.789 1.00 98.69 89 HIS A C 1
ATOM 714 O O . HIS A 1 89 ? 0.755 2.560 -5.726 1.00 98.69 89 HIS A O 1
ATOM 720 N N . LEU A 1 90 ? 0.684 1.093 -4.030 1.00 98.69 90 LEU A N 1
ATOM 721 C CA . LEU A 1 90 ? 1.992 0.512 -4.317 1.00 98.69 90 LEU A CA 1
ATOM 722 C C . LEU A 1 90 ? 1.972 -0.323 -5.600 1.00 98.69 90 LEU A C 1
ATOM 724 O O . LEU A 1 90 ? 2.908 -0.192 -6.388 1.00 98.69 90 LEU A O 1
ATOM 728 N N . GLY A 1 91 ? 0.915 -1.104 -5.838 1.00 98.75 91 GLY A N 1
ATOM 729 C CA . GLY A 1 91 ? 0.697 -1.825 -7.095 1.00 98.75 91 GLY A CA 1
ATOM 730 C C . GLY A 1 91 ? 0.726 -0.889 -8.304 1.00 98.75 91 GLY A C 1
ATOM 731 O O . GLY A 1 91 ? 1.578 -1.042 -9.179 1.00 98.75 91 GLY A O 1
ATOM 732 N N . ASP A 1 92 ? -0.089 0.169 -8.280 1.00 98.69 92 ASP A N 1
ATOM 733 C CA . ASP A 1 92 ? -0.154 1.169 -9.356 1.00 98.69 92 ASP A CA 1
ATOM 734 C C . ASP A 1 92 ? 1.218 1.826 -9.622 1.00 98.69 92 ASP A C 1
ATOM 736 O O . ASP A 1 92 ? 1.620 2.061 -10.766 1.00 98.69 92 ASP A O 1
ATOM 740 N N . ARG A 1 93 ? 1.981 2.120 -8.559 1.00 98.69 93 ARG A N 1
ATOM 741 C CA . ARG A 1 93 ? 3.327 2.707 -8.679 1.00 98.69 93 ARG A CA 1
ATOM 742 C C . ARG A 1 93 ? 4.354 1.734 -9.250 1.00 98.69 93 ARG A C 1
ATOM 744 O O . ARG A 1 93 ? 5.273 2.178 -9.950 1.00 98.69 93 ARG A O 1
ATOM 751 N N . ILE A 1 94 ? 4.250 0.449 -8.922 1.00 98.75 94 ILE A N 1
ATOM 752 C CA . ILE A 1 94 ? 5.113 -0.599 -9.473 1.00 98.75 94 ILE A CA 1
ATOM 753 C C . ILE A 1 94 ? 4.847 -0.732 -10.971 1.00 98.75 94 ILE A C 1
ATOM 755 O O . ILE A 1 94 ? 5.799 -0.671 -11.749 1.00 98.75 94 ILE A O 1
ATOM 759 N N . ASP A 1 95 ? 3.580 -0.797 -11.378 1.00 98.69 95 ASP A N 1
ATOM 760 C CA . ASP A 1 95 ? 3.189 -0.886 -12.787 1.00 98.69 95 ASP A CA 1
ATOM 761 C C . ASP A 1 95 ? 3.682 0.328 -13.581 1.00 98.69 95 ASP A C 1
ATOM 763 O O . ASP A 1 95 ? 4.382 0.179 -14.584 1.00 98.69 95 ASP A O 1
ATOM 767 N N . GLN A 1 96 ? 3.469 1.542 -13.064 1.00 98.75 96 GLN A N 1
ATOM 768 C CA . GLN A 1 96 ? 3.986 2.760 -13.692 1.00 98.75 96 GLN A CA 1
ATOM 769 C C . GLN A 1 96 ? 5.521 2.758 -13.812 1.00 98.75 96 GLN A C 1
ATOM 771 O O . GLN A 1 96 ? 6.089 3.286 -14.774 1.00 98.75 96 GLN A O 1
ATOM 776 N N . THR A 1 97 ? 6.222 2.206 -12.820 1.00 98.69 97 THR A N 1
ATOM 777 C CA . THR A 1 97 ? 7.686 2.100 -12.857 1.00 98.69 97 THR A CA 1
ATOM 778 C C . THR A 1 97 ? 8.131 1.090 -13.912 1.00 98.69 97 THR A C 1
ATOM 780 O O . THR A 1 97 ? 9.057 1.386 -14.669 1.00 98.69 97 THR A O 1
ATOM 783 N N . ASN A 1 98 ? 7.452 -0.053 -14.011 1.00 98.75 98 ASN A N 1
ATOM 784 C CA . ASN A 1 98 ? 7.713 -1.068 -15.029 1.00 98.75 98 ASN A CA 1
ATOM 785 C C . ASN A 1 98 ? 7.504 -0.513 -16.443 1.00 98.75 98 ASN A C 1
ATOM 787 O O . ASN A 1 98 ? 8.369 -0.694 -17.298 1.00 98.75 98 ASN A O 1
ATOM 791 N N . ASP A 1 99 ? 6.433 0.247 -16.672 1.00 98.75 99 ASP A N 1
ATOM 792 C CA . ASP A 1 99 ? 6.179 0.900 -17.962 1.00 98.75 99 ASP A CA 1
ATOM 793 C C . ASP A 1 99 ? 7.306 1.863 -18.354 1.00 98.75 99 ASP A C 1
ATOM 795 O O . ASP A 1 99 ? 7.786 1.857 -19.490 1.00 98.75 99 ASP A O 1
ATOM 799 N N . ARG A 1 100 ? 7.795 2.665 -17.399 1.00 98.62 100 ARG A N 1
ATOM 800 C CA . ARG A 1 100 ? 8.928 3.577 -17.632 1.00 98.62 100 ARG A CA 1
ATOM 801 C C . ARG A 1 100 ? 10.227 2.827 -17.916 1.00 98.62 100 ARG A C 1
ATOM 803 O O . ARG A 1 100 ? 11.028 3.299 -18.726 1.00 98.62 100 ARG A O 1
ATOM 810 N N . ILE A 1 101 ? 10.451 1.690 -17.258 1.00 98.75 101 ILE A N 1
ATOM 811 C CA . ILE A 1 101 ? 11.606 0.821 -17.517 1.00 98.75 101 ILE A CA 1
ATOM 812 C C . ILE A 1 101 ? 11.522 0.250 -18.933 1.00 98.75 101 ILE A C 1
ATOM 814 O O . ILE A 1 101 ? 12.496 0.360 -19.673 1.00 98.75 101 ILE A O 1
ATOM 818 N N . ASN A 1 102 ? 10.365 -0.274 -19.340 1.00 98.75 102 ASN A N 1
ATOM 819 C CA . ASN A 1 102 ? 10.151 -0.796 -20.690 1.00 98.75 102 ASN A CA 1
ATOM 820 C C . ASN A 1 102 ? 10.403 0.281 -21.750 1.00 98.75 102 ASN A C 1
ATOM 822 O O . ASN A 1 102 ? 11.201 0.074 -22.658 1.00 98.75 102 ASN A O 1
ATOM 826 N N . GLN A 1 103 ? 9.837 1.478 -21.568 1.00 98.69 103 GLN A N 1
ATOM 827 C CA . GLN A 1 103 ? 10.084 2.602 -22.471 1.00 98.69 103 GLN A CA 1
ATOM 828 C C . GLN A 1 103 ? 11.574 2.978 -22.545 1.00 98.69 103 GLN A C 1
ATOM 830 O O . GLN A 1 103 ? 12.082 3.329 -23.610 1.00 98.69 103 GLN A O 1
ATOM 835 N N . THR A 1 104 ? 12.283 2.925 -21.416 1.00 98.69 104 THR A N 1
ATOM 836 C CA . THR A 1 104 ? 13.723 3.209 -21.375 1.00 98.69 104 THR A CA 1
ATOM 837 C C . THR A 1 104 ? 14.519 2.134 -22.116 1.00 98.69 104 THR A C 1
ATOM 839 O O . THR A 1 104 ? 15.449 2.470 -22.846 1.00 98.69 104 THR A O 1
ATOM 842 N N . ASN A 1 105 ? 14.145 0.862 -21.979 1.00 98.75 105 ASN A N 1
ATOM 843 C CA . ASN A 1 105 ? 14.773 -0.240 -22.707 1.00 98.75 105 ASN A CA 1
ATOM 844 C C . ASN A 1 105 ? 14.577 -0.088 -24.222 1.00 98.75 105 ASN A C 1
ATOM 846 O O . ASN A 1 105 ? 15.560 -0.122 -24.957 1.00 98.75 105 ASN A O 1
ATOM 850 N N . ASP A 1 106 ? 13.361 0.225 -24.679 1.00 98.75 106 ASP A N 1
ATOM 851 C CA . ASP A 1 106 ? 13.087 0.485 -26.101 1.00 98.75 106 ASP A CA 1
ATOM 852 C C . ASP A 1 106 ? 13.947 1.640 -26.652 1.00 98.75 106 ASP A C 1
ATOM 854 O O . ASP A 1 106 ? 14.442 1.613 -27.784 1.00 98.75 106 ASP A O 1
ATOM 858 N N . GLN A 1 107 ? 14.150 2.688 -25.844 1.00 98.69 107 GLN A N 1
ATOM 859 C CA . GLN A 1 107 ? 15.033 3.799 -26.199 1.00 98.69 107 GLN A CA 1
ATOM 860 C C . GLN A 1 107 ? 16.502 3.370 -26.282 1.00 98.69 107 GLN A C 1
ATOM 862 O O . GLN A 1 107 ? 17.209 3.822 -27.187 1.00 98.69 107 GLN A O 1
ATOM 867 N N . ILE A 1 108 ? 16.963 2.520 -25.361 1.00 98.75 108 ILE A N 1
ATOM 868 C CA . ILE A 1 108 ? 18.322 1.966 -25.364 1.00 98.75 108 ILE A CA 1
ATOM 869 C C . ILE A 1 108 ? 18.550 1.122 -26.619 1.00 98.75 108 ILE A C 1
ATOM 871 O O . ILE A 1 108 ? 19.560 1.328 -27.292 1.00 98.75 108 ILE A O 1
ATOM 875 N N . ASP A 1 109 ? 17.604 0.260 -26.987 1.00 98.69 109 ASP A N 1
ATOM 876 C CA . ASP A 1 109 ? 17.701 -0.579 -28.185 1.00 98.69 109 ASP A CA 1
ATOM 877 C C . ASP A 1 109 ? 17.798 0.278 -29.455 1.00 98.69 109 ASP A C 1
ATOM 879 O O . ASP A 1 109 ? 18.714 0.123 -30.267 1.00 98.69 109 ASP A O 1
ATOM 883 N N . SER A 1 110 ? 16.935 1.293 -29.575 1.00 98.56 110 SER A N 1
ATOM 884 C CA . SER A 1 110 ? 16.977 2.256 -30.684 1.00 98.56 110 SER A CA 1
ATOM 885 C C . SER A 1 110 ? 18.304 3.025 -30.756 1.00 98.56 110 SER A C 1
ATOM 887 O O . SER A 1 110 ? 18.825 3.308 -31.844 1.00 98.56 110 SER A O 1
ATOM 889 N N . LEU A 1 111 ? 18.882 3.380 -29.604 1.00 98.56 111 LEU A N 1
ATOM 890 C CA . LEU A 1 111 ? 20.208 3.994 -29.544 1.00 98.56 111 LEU A CA 1
ATOM 891 C C . LEU A 1 111 ? 21.305 3.010 -29.964 1.00 98.56 111 LEU A C 1
ATOM 893 O O . LEU A 1 111 ? 22.188 3.413 -30.724 1.00 98.56 111 LEU A O 1
ATOM 897 N N . GLY A 1 112 ? 21.221 1.746 -29.550 1.00 98.69 112 GLY A N 1
ATOM 898 C CA . GLY A 1 112 ? 22.110 0.671 -29.990 1.00 98.69 112 GLY A CA 1
ATOM 899 C C . GLY A 1 112 ? 22.132 0.535 -31.514 1.00 98.69 112 GLY A C 1
ATOM 900 O O . GLY A 1 112 ? 23.197 0.623 -32.128 1.00 98.69 112 GLY A O 1
ATOM 901 N N . ASP A 1 113 ? 20.960 0.473 -32.147 1.00 98.62 113 ASP A N 1
ATOM 902 C CA . ASP A 1 113 ? 20.822 0.415 -33.610 1.00 98.62 113 ASP A CA 1
ATOM 903 C C . ASP A 1 113 ? 21.401 1.646 -34.321 1.00 98.62 113 ASP A C 1
ATOM 905 O O . ASP A 1 113 ? 21.909 1.584 -35.448 1.00 98.62 113 ASP A O 1
ATOM 909 N N . ARG A 1 114 ? 21.278 2.826 -33.706 1.00 98.56 114 ARG A N 1
ATOM 910 C CA . ARG A 1 114 ? 21.853 4.064 -34.251 1.00 98.56 114 ARG A CA 1
ATOM 911 C C . ARG A 1 114 ? 23.371 4.065 -34.147 1.00 98.56 114 ARG A C 1
ATOM 913 O O . ARG A 1 114 ? 24.014 4.496 -35.102 1.00 98.56 114 ARG A O 1
ATOM 920 N N . ILE A 1 115 ? 23.923 3.594 -33.032 1.00 98.50 115 ILE A N 1
ATOM 921 C CA . ILE A 1 115 ? 25.369 3.453 -32.837 1.00 98.50 115 ILE A CA 1
ATOM 922 C C . ILE A 1 115 ? 25.933 2.463 -33.857 1.00 98.50 115 ILE A C 1
ATOM 924 O O . ILE A 1 115 ? 26.844 2.834 -34.591 1.00 98.50 115 ILE A O 1
ATOM 928 N N . GLY A 1 116 ? 25.319 1.287 -34.024 1.00 98.38 116 GLY A N 1
ATOM 929 C CA . GLY A 1 116 ? 25.763 0.302 -35.019 1.00 98.38 116 GLY A CA 1
ATOM 930 C C . GLY A 1 116 ? 25.821 0.869 -36.445 1.00 98.38 116 GLY A C 1
ATOM 931 O O . GLY A 1 116 ? 26.804 0.685 -37.162 1.00 98.38 116 GLY A O 1
ATOM 932 N N . ARG A 1 117 ? 24.817 1.664 -36.844 1.00 98.12 117 ARG A N 1
ATOM 933 C CA . ARG A 1 117 ? 24.822 2.365 -38.143 1.00 98.12 117 ARG A CA 1
ATOM 934 C C . ARG A 1 117 ? 25.897 3.450 -38.253 1.00 98.12 117 ARG A C 1
ATOM 936 O O . ARG A 1 117 ? 26.378 3.727 -39.352 1.00 98.12 117 ARG A O 1
ATOM 943 N N . LEU A 1 118 ? 26.228 4.131 -37.157 1.00 98.12 118 LEU A N 1
ATOM 944 C CA . LEU A 1 118 ? 27.301 5.129 -37.145 1.00 98.12 118 LEU A CA 1
ATOM 945 C C . LEU A 1 118 ? 28.675 4.467 -37.259 1.00 98.12 118 LEU A C 1
ATOM 947 O O . LEU A 1 118 ? 29.515 4.979 -37.999 1.00 98.12 118 LEU A O 1
ATOM 951 N N . ASP A 1 119 ? 28.868 3.322 -36.611 1.00 98.19 119 ASP A N 1
ATOM 952 C CA . ASP A 1 119 ? 30.104 2.545 -36.701 1.00 98.19 119 ASP A CA 1
ATOM 953 C C . ASP A 1 119 ? 30.352 2.058 -38.137 1.00 98.19 119 ASP A C 1
ATOM 955 O O . ASP A 1 119 ? 31.442 2.249 -38.679 1.00 98.19 119 ASP A O 1
ATOM 959 N N . GLU A 1 120 ? 29.324 1.546 -38.822 1.00 97.81 120 GLU A N 1
ATOM 960 C CA . GLU A 1 120 ? 29.420 1.162 -40.239 1.00 97.81 120 GLU A CA 1
ATOM 961 C C . GLU A 1 120 ? 29.801 2.356 -41.140 1.00 97.81 120 GLU A C 1
ATOM 963 O O . GLU A 1 120 ? 30.675 2.265 -42.013 1.00 97.81 120 GLU A O 1
ATOM 968 N N . LYS A 1 121 ? 29.201 3.528 -40.898 1.00 97.44 121 LYS A N 1
ATOM 969 C CA . LYS A 1 121 ? 29.556 4.768 -41.609 1.00 97.44 121 LYS A CA 1
ATOM 970 C C . LYS A 1 121 ? 30.990 5.223 -41.328 1.00 97.44 121 LYS A C 1
ATOM 972 O O . LYS A 1 121 ? 31.645 5.765 -42.218 1.00 97.44 121 LYS A O 1
ATOM 977 N N . ALA A 1 122 ? 31.492 5.027 -40.112 1.00 97.31 122 ALA A N 1
ATOM 978 C CA . ALA A 1 122 ? 32.871 5.358 -39.769 1.00 97.31 122 ALA A CA 1
ATOM 979 C C . ALA A 1 122 ? 33.865 4.454 -40.518 1.00 97.31 122 ALA A C 1
ATOM 981 O O . ALA A 1 122 ? 34.846 4.956 -41.074 1.00 97.31 122 ALA A O 1
ATOM 982 N N . VAL A 1 123 ? 33.575 3.150 -40.614 1.00 97.19 123 VAL A N 1
ATOM 983 C CA . VAL A 1 123 ? 34.385 2.186 -41.380 1.00 97.19 123 VAL A CA 1
ATOM 984 C C . VAL A 1 123 ? 34.410 2.535 -42.868 1.00 97.19 123 VAL A C 1
ATOM 986 O O . VAL A 1 123 ? 35.486 2.644 -43.457 1.00 97.19 123 VAL A O 1
ATOM 989 N N . THR A 1 124 ? 33.247 2.774 -43.479 1.00 97.25 124 THR A N 1
ATOM 990 C CA . THR A 1 124 ? 33.168 3.150 -44.904 1.00 97.25 124 THR A CA 1
ATOM 991 C C . THR A 1 124 ? 33.897 4.463 -45.198 1.00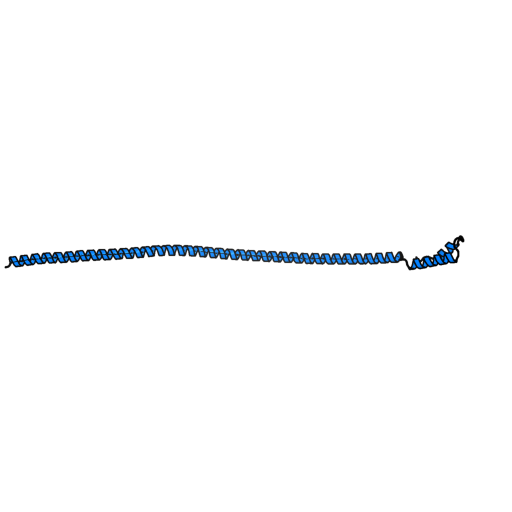 97.25 124 THR A C 1
ATOM 993 O O . THR A 1 124 ? 34.585 4.576 -46.213 1.00 97.25 124 THR A O 1
ATOM 996 N N . LYS A 1 125 ? 33.837 5.446 -44.289 1.00 97.69 125 LYS A N 1
ATOM 997 C CA . LYS A 1 125 ? 34.616 6.688 -44.404 1.00 97.69 125 LYS A CA 1
ATOM 998 C C . LYS A 1 125 ? 36.128 6.433 -44.367 1.00 97.69 125 LYS A C 1
ATOM 1000 O O . LYS A 1 125 ? 36.854 7.026 -45.162 1.00 97.69 125 LYS A O 1
ATOM 1005 N N . ALA A 1 126 ? 36.608 5.559 -43.481 1.00 96.94 126 ALA A N 1
ATOM 1006 C CA . ALA A 1 126 ? 38.027 5.204 -43.420 1.00 96.94 126 ALA A CA 1
ATOM 1007 C C . ALA A 1 126 ? 38.502 4.520 -44.715 1.00 96.94 126 ALA A C 1
ATOM 1009 O O . ALA A 1 126 ? 39.555 4.867 -45.253 1.00 96.94 126 ALA A O 1
ATOM 1010 N N . GLN A 1 127 ? 37.693 3.605 -45.260 1.00 97.62 127 GLN A N 1
ATOM 1011 C CA . GLN A 1 127 ? 37.960 2.966 -46.553 1.00 97.62 127 GLN A CA 1
ATOM 1012 C C . GLN A 1 127 ? 38.009 3.990 -47.697 1.00 97.62 127 GLN A C 1
ATOM 1014 O O . GLN A 1 127 ? 38.908 3.926 -48.534 1.00 97.62 127 GLN A O 1
ATOM 1019 N N . LEU A 1 128 ? 37.099 4.970 -47.710 1.00 97.94 128 LEU A N 1
ATOM 1020 C CA . LEU A 1 128 ? 37.076 6.033 -48.718 1.00 97.94 128 LEU A CA 1
ATOM 1021 C C . LEU A 1 128 ? 38.354 6.888 -48.702 1.00 97.94 128 LEU A C 1
ATOM 1023 O O . LEU A 1 128 ? 38.885 7.197 -49.768 1.00 97.94 128 LEU A O 1
ATOM 1027 N N . GLU A 1 129 ? 38.868 7.255 -47.525 1.00 98.00 129 GLU A N 1
ATOM 1028 C CA . GLU A 1 129 ? 40.125 8.016 -47.419 1.00 98.00 129 GLU A CA 1
ATOM 1029 C C . GLU A 1 129 ? 41.337 7.207 -47.914 1.00 98.00 129 GLU A C 1
ATOM 1031 O O . GLU A 1 129 ? 42.204 7.761 -48.594 1.00 98.00 129 GLU A O 1
ATOM 1036 N N . SER A 1 130 ? 41.375 5.891 -47.660 1.00 97.62 130 SER A N 1
ATOM 1037 C CA . SER A 1 130 ? 42.400 5.001 -48.234 1.00 97.62 130 SER A CA 1
ATOM 1038 C C . SER A 1 130 ? 42.326 4.980 -49.761 1.00 97.62 130 SER A C 1
ATOM 1040 O O . SER A 1 130 ? 43.324 5.240 -50.430 1.00 97.62 130 SER A O 1
ATOM 1042 N N . VAL A 1 131 ? 41.129 4.756 -50.317 1.00 98.25 131 VAL A N 1
ATOM 1043 C CA . VAL A 1 131 ? 40.883 4.752 -51.768 1.00 98.25 131 VAL A CA 1
ATOM 1044 C C . VAL A 1 131 ? 41.309 6.082 -52.392 1.00 98.25 131 VAL A C 1
ATOM 1046 O O . VAL A 1 131 ? 42.031 6.104 -53.384 1.00 98.25 131 VAL A O 1
ATOM 1049 N N . LYS A 1 132 ? 40.930 7.211 -51.788 1.00 98.19 132 LYS A N 1
ATOM 1050 C CA . LYS A 1 132 ? 41.326 8.546 -52.252 1.00 98.19 132 LYS A CA 1
ATOM 1051 C C . LYS A 1 132 ? 42.848 8.726 -52.271 1.00 98.19 132 LYS A C 1
ATOM 1053 O O . LYS A 1 132 ? 43.371 9.309 -53.222 1.00 98.19 132 LYS A O 1
ATOM 1058 N N . SER A 1 133 ? 43.555 8.236 -51.250 1.00 98.12 133 SER A N 1
ATOM 1059 C CA . SER A 1 133 ? 45.022 8.280 -51.194 1.00 98.12 133 SER A CA 1
ATOM 1060 C C . SER A 1 133 ? 45.660 7.452 -52.310 1.00 98.12 133 SER A C 1
ATOM 1062 O O . SER A 1 133 ? 46.542 7.949 -53.016 1.00 98.12 133 SER A O 1
ATOM 1064 N N . ASP A 1 134 ? 45.183 6.222 -52.509 1.00 98.19 134 ASP A N 1
ATOM 1065 C CA . ASP A 1 134 ? 45.715 5.300 -53.514 1.00 98.19 134 ASP A CA 1
ATOM 1066 C C . ASP A 1 134 ? 45.477 5.809 -54.940 1.00 98.19 134 ASP A C 1
ATOM 1068 O O . ASP A 1 134 ? 46.411 5.833 -55.745 1.00 98.19 134 ASP A O 1
ATOM 1072 N N . LEU A 1 135 ? 44.274 6.316 -55.241 1.00 98.00 135 LEU A N 1
ATOM 1073 C CA . LEU A 1 135 ? 44.005 6.973 -56.525 1.00 98.00 135 LEU A CA 1
ATOM 1074 C C . LEU A 1 135 ? 44.897 8.202 -56.735 1.00 98.00 135 LEU A C 1
ATOM 1076 O O . LEU A 1 135 ? 45.396 8.410 -57.839 1.00 98.00 135 LEU A O 1
ATOM 1080 N N . GLY A 1 136 ? 45.128 9.005 -55.692 1.00 98.00 136 GLY A N 1
ATOM 1081 C CA . GLY A 1 136 ? 46.032 10.153 -55.766 1.00 98.00 136 GLY A CA 1
ATOM 1082 C C . GLY A 1 136 ? 47.450 9.755 -56.190 1.00 98.00 136 GLY A C 1
ATOM 1083 O O . GLY A 1 136 ? 48.030 10.395 -57.069 1.00 98.00 136 GLY A O 1
ATOM 1084 N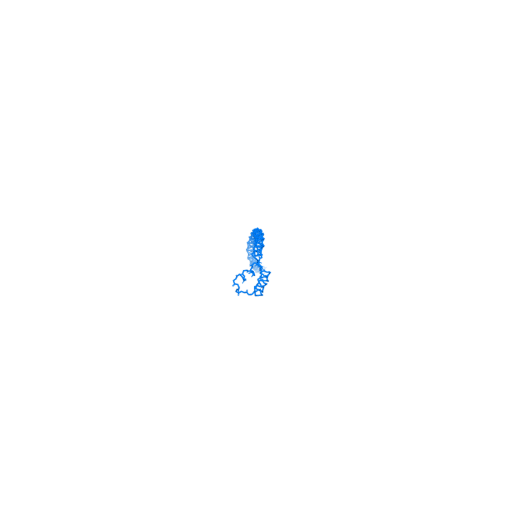 N . LYS A 1 137 ? 47.984 8.661 -55.627 1.00 98.00 137 LYS A N 1
ATOM 1085 C CA . LYS A 1 137 ? 49.290 8.104 -56.021 1.00 98.00 137 LYS A CA 1
ATOM 1086 C C . LYS A 1 137 ? 49.280 7.590 -57.460 1.00 98.00 137 LYS A C 1
ATOM 1088 O O . LYS A 1 137 ? 50.158 7.967 -58.229 1.00 98.00 137 LYS A O 1
ATOM 1093 N N . GLN A 1 138 ? 48.270 6.805 -57.848 1.00 98.19 138 GLN A N 1
ATOM 1094 C CA . GLN A 1 138 ? 48.154 6.267 -59.211 1.00 98.19 138 GLN A CA 1
ATOM 1095 C C . GLN A 1 138 ? 48.068 7.367 -60.276 1.00 98.19 138 GLN A C 1
ATOM 1097 O O . GLN A 1 138 ? 48.657 7.236 -61.351 1.00 98.19 138 GLN A O 1
ATOM 1102 N N . ILE A 1 139 ? 47.355 8.463 -59.993 1.00 98.06 139 ILE A N 1
ATOM 1103 C CA . ILE A 1 139 ? 47.267 9.619 -60.893 1.00 98.06 139 ILE A CA 1
ATOM 1104 C C . ILE A 1 139 ? 48.645 10.264 -61.071 1.00 98.06 139 ILE A C 1
ATOM 1106 O O . ILE A 1 139 ? 49.033 10.543 -62.205 1.00 98.06 139 ILE A O 1
ATOM 1110 N N . GLU A 1 140 ? 49.400 10.474 -59.990 1.00 97.81 140 GLU A N 1
ATOM 1111 C CA . GLU A 1 140 ? 50.730 11.092 -60.069 1.00 97.81 140 GLU A CA 1
ATOM 1112 C C . GLU A 1 140 ? 51.752 10.171 -60.758 1.00 97.81 140 GLU A C 1
ATOM 1114 O O . GLU A 1 140 ? 52.539 10.625 -61.591 1.00 97.81 140 GLU A O 1
ATOM 1119 N N . GLU A 1 141 ? 51.693 8.861 -60.501 1.00 97.62 141 GLU A N 1
ATOM 1120 C CA . GLU A 1 141 ? 52.488 7.852 -61.211 1.00 97.62 141 GLU A CA 1
ATOM 1121 C C . GLU A 1 141 ? 52.177 7.843 -62.712 1.00 97.62 141 GLU A C 1
ATOM 1123 O O . GLU A 1 141 ? 53.092 7.924 -63.537 1.00 97.62 141 GLU A O 1
ATOM 1128 N N . THR A 1 142 ? 50.891 7.823 -63.076 1.00 97.88 142 THR A N 1
ATOM 1129 C CA . THR A 1 142 ? 50.432 7.865 -64.474 1.00 97.88 142 THR A CA 1
ATOM 1130 C C . THR A 1 142 ? 50.871 9.159 -65.156 1.00 97.88 142 THR A C 1
ATOM 1132 O O . THR A 1 142 ? 51.382 9.134 -66.279 1.00 97.88 142 THR A O 1
ATOM 1135 N N . ARG A 1 143 ? 50.730 10.300 -64.471 1.00 97.75 143 ARG A N 1
ATOM 1136 C CA . ARG A 1 143 ? 51.175 11.611 -64.954 1.00 97.75 143 ARG A CA 1
ATOM 1137 C C . ARG A 1 143 ? 52.683 11.628 -65.203 1.00 97.75 143 ARG A C 1
ATOM 1139 O O . ARG A 1 143 ? 53.118 12.069 -66.265 1.00 97.75 143 ARG A O 1
ATOM 1146 N N . SER A 1 144 ? 53.478 11.123 -64.261 1.00 97.75 144 SER A N 1
ATOM 1147 C CA . SER A 1 144 ? 54.939 11.047 -64.374 1.00 97.75 144 SER A CA 1
ATOM 1148 C C . SER A 1 144 ? 55.376 10.136 -65.523 1.00 97.75 144 SER A C 1
ATOM 1150 O O . SER A 1 144 ? 56.227 10.520 -66.329 1.00 97.75 144 SER A O 1
ATOM 1152 N N . ALA A 1 145 ? 54.752 8.962 -65.662 1.00 97.62 145 ALA A N 1
ATOM 1153 C CA . ALA A 1 145 ? 54.988 8.055 -66.781 1.00 97.62 145 ALA A CA 1
ATOM 1154 C C . ALA A 1 145 ? 54.681 8.722 -68.131 1.00 97.62 145 ALA A C 1
ATOM 1156 O O . ALA A 1 145 ? 55.503 8.666 -69.046 1.00 97.62 145 ALA A O 1
ATOM 1157 N N . MET A 1 146 ? 53.548 9.421 -68.240 1.00 97.19 146 MET A N 1
ATOM 1158 C CA . MET A 1 146 ? 53.162 10.127 -69.462 1.00 97.19 146 MET A CA 1
ATOM 1159 C C . MET A 1 146 ? 54.146 11.251 -69.811 1.00 97.19 146 MET A C 1
ATOM 1161 O O . MET A 1 146 ? 54.574 11.345 -70.960 1.00 97.19 146 MET A O 1
ATOM 1165 N N . ILE A 1 147 ? 54.574 12.054 -68.827 1.00 97.75 147 ILE A N 1
ATOM 1166 C CA . ILE A 1 147 ? 55.598 13.095 -69.025 1.00 97.75 147 ILE A CA 1
ATOM 1167 C C . ILE A 1 147 ? 56.896 12.474 -69.547 1.00 97.75 147 ILE A C 1
ATOM 1169 O O . ILE A 1 147 ? 57.449 12.965 -70.529 1.00 97.75 147 ILE A O 1
ATOM 1173 N N . ARG A 1 148 ? 57.371 11.380 -68.936 1.00 96.94 148 ARG A N 1
ATOM 1174 C CA . ARG A 1 148 ? 58.593 10.690 -69.383 1.00 96.94 148 ARG A CA 1
ATOM 1175 C C . ARG A 1 148 ? 58.474 10.196 -70.824 1.00 96.94 148 ARG A C 1
ATOM 1177 O O . ARG A 1 148 ? 59.411 10.382 -71.596 1.00 96.94 148 ARG A O 1
ATOM 1184 N N . ILE A 1 149 ? 57.334 9.609 -71.192 1.00 97.19 149 ILE A N 1
ATOM 1185 C CA . ILE A 1 149 ? 57.072 9.130 -72.558 1.00 97.19 149 ILE A CA 1
ATOM 1186 C C . ILE A 1 149 ? 57.070 10.296 -73.552 1.00 97.19 149 ILE A C 1
ATOM 1188 O O . ILE A 1 149 ? 57.762 10.226 -74.564 1.00 97.19 149 ILE A O 1
ATOM 1192 N N . VAL A 1 150 ? 56.340 11.380 -73.265 1.00 97.00 150 VAL A N 1
ATOM 1193 C CA . VAL A 1 150 ? 56.242 12.548 -74.158 1.00 97.00 150 VAL A CA 1
ATOM 1194 C C . VAL A 1 150 ? 57.599 13.231 -74.323 1.00 97.00 150 VAL A C 1
ATOM 1196 O O . VAL A 1 150 ? 58.015 13.498 -75.448 1.00 97.00 150 VAL A O 1
ATOM 1199 N N . VAL A 1 151 ? 58.321 13.473 -73.226 1.00 97.19 151 VAL A N 1
ATOM 1200 C CA . VAL A 1 151 ? 59.664 14.072 -73.269 1.00 97.19 151 VAL A CA 1
ATOM 1201 C C . VAL A 1 151 ? 60.630 13.178 -74.047 1.00 97.19 151 VAL A C 1
ATOM 1203 O O . VAL A 1 151 ? 61.363 13.677 -74.900 1.00 97.19 151 VAL A O 1
ATOM 1206 N N . GLY A 1 152 ? 60.602 11.862 -73.809 1.00 96.06 152 GLY A N 1
ATOM 1207 C CA . GLY A 1 152 ? 61.413 10.897 -74.552 1.00 96.06 152 GLY A CA 1
ATOM 1208 C C . GLY A 1 152 ? 61.105 10.897 -76.052 1.00 96.06 152 GLY A C 1
ATOM 1209 O O . GLY A 1 152 ? 62.026 10.947 -76.869 1.00 96.06 152 GLY A O 1
ATOM 1210 N N . ALA A 1 153 ? 59.822 10.921 -76.424 1.00 95.38 153 ALA A N 1
ATOM 1211 C CA . ALA A 1 153 ? 59.390 10.996 -77.816 1.00 95.38 153 ALA A CA 1
ATOM 1212 C C . ALA A 1 153 ? 59.880 12.289 -78.493 1.00 95.38 153 ALA A C 1
ATOM 1214 O O . ALA A 1 153 ? 60.513 12.222 -79.547 1.00 95.38 153 ALA A O 1
ATOM 1215 N N . VAL A 1 154 ? 59.689 13.454 -77.862 1.00 95.81 154 VAL A N 1
ATOM 1216 C CA . VAL A 1 154 ? 60.148 14.752 -78.393 1.00 95.81 154 VAL A CA 1
ATOM 1217 C C . VAL A 1 154 ? 61.673 14.795 -78.540 1.00 95.81 154 VAL A C 1
ATOM 1219 O O . VAL A 1 154 ? 62.176 15.228 -79.577 1.00 95.81 154 VAL A O 1
ATOM 1222 N N . ALA A 1 155 ? 62.420 14.303 -77.546 1.00 95.06 155 ALA A N 1
ATOM 1223 C CA . ALA A 1 155 ? 63.879 14.233 -77.612 1.00 95.06 155 ALA A CA 1
ATOM 1224 C C . ALA A 1 155 ? 64.358 13.346 -78.775 1.00 95.06 155 ALA A C 1
ATOM 1226 O O . ALA A 1 155 ? 65.267 13.731 -79.513 1.00 95.06 155 ALA A O 1
ATOM 1227 N N . SER A 1 156 ? 63.713 12.192 -78.984 1.00 95.06 156 SER A N 1
ATOM 1228 C CA . SER A 1 156 ? 64.035 11.294 -80.100 1.00 95.06 156 SER A CA 1
ATOM 1229 C C . SER A 1 156 ? 63.749 11.928 -81.468 1.00 95.06 156 SER A C 1
ATOM 1231 O O . SER A 1 156 ? 64.584 11.835 -82.365 1.00 95.06 156 SER A O 1
ATOM 1233 N N . MET A 1 157 ? 62.635 12.656 -81.619 1.00 94.25 157 MET A N 1
ATOM 1234 C CA . MET A 1 157 ? 62.321 13.399 -82.846 1.00 94.25 157 MET A CA 1
ATOM 1235 C C . MET A 1 157 ? 63.369 14.478 -83.142 1.00 94.25 157 MET A C 1
ATOM 1237 O O . MET A 1 157 ? 63.802 14.617 -84.285 1.00 94.25 157 MET A O 1
ATOM 1241 N N . GLY A 1 158 ? 63.809 15.214 -82.116 1.00 93.56 158 GLY A N 1
ATOM 1242 C CA . GLY A 1 158 ? 64.874 16.209 -82.247 1.00 93.56 158 GLY A CA 1
ATOM 1243 C C . GLY A 1 158 ? 66.201 15.596 -82.705 1.00 93.56 158 GLY A C 1
ATOM 1244 O O . GLY A 1 158 ? 66.846 16.132 -83.605 1.00 93.56 158 GLY A O 1
ATOM 1245 N N . ALA A 1 159 ? 66.576 14.440 -82.148 1.00 94.31 159 ALA A N 1
ATOM 1246 C CA . ALA A 1 159 ? 67.772 13.708 -82.566 1.00 94.31 159 ALA A CA 1
ATOM 1247 C C . ALA A 1 159 ? 67.692 13.253 -84.036 1.00 94.31 159 ALA A C 1
ATOM 1249 O O . ALA A 1 159 ? 68.655 13.420 -84.783 1.00 94.31 159 ALA A O 1
ATOM 1250 N N . VAL A 1 160 ? 66.535 12.740 -84.475 1.00 94.38 160 VAL A N 1
ATOM 1251 C CA . VAL A 1 160 ? 66.302 12.358 -85.881 1.00 94.38 160 VAL A CA 1
ATOM 1252 C C . VAL A 1 160 ? 66.428 13.569 -86.810 1.00 94.38 160 VAL A C 1
ATOM 1254 O O . VAL A 1 160 ? 67.127 13.492 -87.819 1.00 94.38 160 VAL A O 1
ATOM 1257 N N . LEU A 1 161 ? 65.808 14.703 -86.464 1.00 93.69 161 LEU A N 1
ATOM 1258 C CA . LEU A 1 161 ? 65.894 15.936 -87.255 1.00 93.69 161 LEU A CA 1
ATOM 1259 C C . LEU A 1 161 ? 67.334 16.444 -87.390 1.00 93.69 161 LEU A C 1
ATOM 1261 O O . LEU A 1 161 ? 67.734 16.835 -88.485 1.00 93.69 161 LEU A O 1
ATOM 1265 N N . ALA A 1 162 ? 68.124 16.405 -86.312 1.00 92.69 162 ALA A N 1
ATOM 1266 C CA . ALA A 1 162 ? 69.526 16.821 -86.343 1.00 92.69 162 ALA A CA 1
ATOM 1267 C C . ALA A 1 162 ? 70.349 15.990 -87.343 1.00 92.69 162 ALA A C 1
ATOM 1269 O O . ALA A 1 162 ? 71.074 16.556 -88.160 1.00 92.69 162 ALA A O 1
ATOM 1270 N N . VAL A 1 163 ? 70.176 14.662 -87.338 1.00 93.69 163 VAL A N 1
ATOM 1271 C CA . VAL A 1 163 ? 70.834 13.756 -88.294 1.00 93.69 163 VAL A CA 1
ATOM 1272 C C . VAL A 1 163 ? 70.416 14.072 -89.734 1.00 93.69 163 VAL A C 1
ATOM 1274 O O . VAL A 1 163 ? 71.276 14.211 -90.603 1.00 93.69 163 VAL A O 1
ATOM 1277 N N . VAL A 1 164 ? 69.113 14.239 -89.989 1.00 92.69 164 VAL A N 1
ATOM 1278 C CA . VAL A 1 164 ? 68.582 14.539 -91.332 1.00 92.69 164 VAL A CA 1
ATOM 1279 C C . VAL A 1 164 ? 69.122 15.868 -91.873 1.00 92.69 164 VAL A C 1
ATOM 1281 O O . VAL A 1 164 ? 69.527 15.928 -93.032 1.00 92.69 164 VAL A O 1
ATOM 1284 N N . ILE A 1 165 ? 69.179 16.917 -91.045 1.00 92.12 165 ILE A N 1
ATOM 1285 C CA . ILE A 1 165 ? 69.721 18.226 -91.443 1.00 92.12 165 ILE A CA 1
ATOM 1286 C C . ILE A 1 165 ? 71.213 18.118 -91.785 1.00 92.12 165 ILE A C 1
ATOM 1288 O O . ILE A 1 165 ? 71.633 18.631 -92.821 1.00 92.12 165 ILE A O 1
ATOM 1292 N N . SER A 1 166 ? 72.016 17.432 -90.962 1.00 91.81 166 SER A N 1
ATOM 1293 C CA . SER A 1 166 ? 73.447 17.238 -91.240 1.00 91.81 166 SER A CA 1
ATOM 1294 C C . SER A 1 166 ? 73.693 16.497 -92.559 1.00 91.81 166 SER A C 1
ATOM 1296 O O . SER A 1 166 ? 74.559 16.903 -93.333 1.00 91.81 166 SER A O 1
ATOM 1298 N N . LEU A 1 167 ? 72.908 15.452 -92.841 1.00 91.06 167 LEU A N 1
ATOM 1299 C CA . LEU A 1 167 ? 72.947 14.718 -94.111 1.00 91.06 167 LEU A CA 1
ATOM 1300 C C . LEU A 1 167 ? 72.572 15.602 -95.307 1.00 91.06 167 LEU A C 1
ATOM 1302 O O . LEU A 1 167 ? 73.243 15.549 -96.335 1.00 91.06 167 LEU A O 1
ATOM 1306 N N . ALA A 1 168 ? 71.529 16.426 -95.173 1.00 88.56 168 ALA A N 1
ATOM 1307 C CA . ALA A 1 168 ? 71.095 17.333 -96.232 1.00 88.56 168 ALA A CA 1
ATOM 1308 C C . ALA A 1 168 ? 72.166 18.385 -96.564 1.00 88.56 168 ALA A C 1
ATOM 1310 O O . ALA A 1 168 ? 72.449 18.602 -97.738 1.00 88.56 168 ALA A O 1
ATOM 1311 N N . ILE A 1 169 ? 72.804 18.983 -95.548 1.00 90.81 169 ILE A N 1
ATOM 1312 C CA . ILE A 1 169 ? 73.896 19.952 -95.741 1.00 90.81 169 ILE A CA 1
ATOM 1313 C C . ILE A 1 169 ? 75.070 19.294 -96.478 1.00 90.81 169 ILE A C 1
ATOM 1315 O O . ILE A 1 169 ? 75.528 19.842 -97.478 1.00 90.81 169 ILE A O 1
ATOM 1319 N N . TYR A 1 170 ? 75.505 18.107 -96.034 1.00 89.06 170 TYR A N 1
ATOM 1320 C CA . TYR A 1 170 ? 76.606 17.359 -96.660 1.00 89.06 170 TYR A CA 1
ATOM 1321 C C . TYR A 1 170 ? 76.332 16.987 -98.125 1.00 89.06 170 TYR A C 1
ATOM 1323 O O . TYR A 1 170 ? 77.252 16.936 -98.927 1.00 89.06 170 TYR A O 1
ATOM 1331 N N . ALA A 1 171 ? 75.074 16.734 -98.496 1.00 85.56 171 ALA A N 1
ATOM 1332 C CA . ALA A 1 171 ? 74.707 16.414 -99.875 1.00 85.56 171 ALA A CA 1
ATOM 1333 C C . ALA A 1 171 ? 74.658 17.640 -100.813 1.00 85.56 171 ALA A C 1
ATOM 1335 O O . ALA A 1 171 ? 74.618 17.464 -102.029 1.00 85.56 171 ALA A O 1
ATOM 1336 N N . THR A 1 172 ? 74.616 18.865 -100.271 1.00 83.19 172 THR A N 1
ATOM 1337 C CA . THR A 1 172 ? 74.429 20.114 -101.045 1.00 83.19 172 THR A CA 1
ATOM 1338 C C . THR A 1 172 ? 75.668 21.008 -101.160 1.00 83.19 172 THR A C 1
ATOM 1340 O O . THR A 1 172 ? 75.617 21.978 -101.917 1.00 83.19 172 THR A O 1
ATOM 1343 N N . GLY A 1 173 ? 76.754 20.711 -100.437 1.00 68.25 173 GLY A N 1
ATOM 1344 C CA . GLY A 1 173 ? 78.032 21.437 -100.492 1.00 68.25 173 GLY A CA 1
ATOM 1345 C C . GLY A 1 173 ? 79.169 20.538 -100.941 1.00 68.25 173 GLY A C 1
ATOM 1346 O O . GLY A 1 173 ? 79.983 21.008 -101.764 1.00 68.25 173 GLY A O 1
#

Mean predicted aligned error: 11.28 Å

Radius of gyration: 70.06 Å; Cα contacts (8 Å, |Δi|>4): 24; chains: 1; bounding box: 112×43×196 Å